Protein AF-A0A2D6N1N4-F1 (afdb_monomer_lite)

Secondary structure (DSSP, 8-state):
------PPPHHHHHHHHHHHHHHHHHHHS-S-S-S------------------S----PPPSS-EEEE------TT-S-----EEEEPTT-----TTSS--B-HHHHHHHHHHHHHTTPPPPEEEE-TT--HHHHHHHHHHHHHHS--S-----PPPP----PPP-------

Foldseek 3Di:
DDDDDPDPPPVVVVVVVVVVVVVVVVVVVPDPPDPCPPPPDPPPPPPDPDDDDDPPDPPFPQFKAKEFAQQDPPVPDPDDRFRIFIDGGPPPPPDPVPTDGHHLVVVLVVLLVCVVVVGDQHHYDYDPHGDPVRVVSNVVSSCVSPDDVDDDDDDDDDPDPDDDDDDDDDDD

pLDDT: mean 70.73, std 18.24, range [41.16, 94.5]

Radius of gyration: 28.32 Å; chains: 1; bounding box: 85×71×66 Å

Structure (mmCIF, N/CA/C/O backbone):
data_AF-A0A2D6N1N4-F1
#
_entry.id   AF-A0A2D6N1N4-F1
#
loop_
_atom_site.group_PDB
_atom_site.id
_atom_site.type_symbol
_atom_site.label_atom_id
_atom_site.label_alt_id
_atom_site.label_comp_id
_atom_site.label_asym_id
_atom_site.label_entity_id
_atom_site.label_seq_id
_atom_site.pdbx_PDB_ins_code
_atom_site.Cartn_x
_atom_site.Cartn_y
_atom_site.Cartn_z
_atom_site.occupancy
_atom_site.B_iso_or_equiv
_atom_site.auth_seq_id
_atom_site.auth_comp_id
_atom_site.auth_asym_id
_atom_site.auth_atom_id
_atom_site.pdbx_PDB_model_num
ATOM 1 N N . MET A 1 1 ? 66.214 -14.588 -8.074 1.00 41.16 1 MET A N 1
ATOM 2 C CA . MET A 1 1 ? 65.163 -15.200 -7.230 1.00 41.16 1 MET A CA 1
ATOM 3 C C . MET A 1 1 ? 64.813 -14.216 -6.121 1.00 41.16 1 MET A C 1
ATOM 5 O O . MET A 1 1 ? 65.605 -14.064 -5.206 1.00 41.16 1 MET A O 1
ATOM 9 N N . LEU A 1 2 ? 63.690 -13.500 -6.231 1.00 45.56 2 LEU A N 1
ATOM 10 C CA . LEU A 1 2 ? 63.218 -12.546 -5.217 1.00 45.56 2 LEU A CA 1
ATOM 11 C C . LEU A 1 2 ? 61.915 -13.088 -4.621 1.00 45.56 2 LEU A C 1
ATOM 13 O O . LEU A 1 2 ? 60.870 -13.062 -5.273 1.00 45.56 2 LEU A O 1
ATOM 17 N N . ARG A 1 3 ? 61.996 -13.637 -3.404 1.00 53.72 3 ARG A N 1
ATOM 18 C CA . ARG A 1 3 ? 60.821 -14.027 -2.617 1.00 53.72 3 ARG A CA 1
ATOM 19 C C . ARG A 1 3 ? 60.129 -12.747 -2.149 1.00 53.72 3 ARG A C 1
ATOM 21 O O . ARG A 1 3 ? 60.688 -12.009 -1.351 1.00 53.72 3 ARG A O 1
ATOM 28 N N . HIS A 1 4 ? 58.934 -12.486 -2.669 1.00 54.88 4 HIS A N 1
ATOM 29 C CA . HIS A 1 4 ? 58.034 -11.493 -2.093 1.00 54.88 4 HIS A CA 1
ATOM 30 C C . HIS A 1 4 ? 57.411 -12.112 -0.844 1.00 54.88 4 HIS A C 1
ATOM 32 O O . HIS A 1 4 ? 56.495 -12.933 -0.940 1.00 54.88 4 HIS A O 1
ATOM 38 N N . GLU A 1 5 ? 57.939 -11.757 0.322 1.00 57.75 5 GLU A N 1
ATOM 39 C CA . GLU A 1 5 ? 57.253 -11.988 1.585 1.00 57.75 5 GLU A CA 1
ATOM 40 C C . GLU A 1 5 ? 55.945 -11.193 1.554 1.00 57.75 5 GLU A C 1
ATOM 42 O O . GLU A 1 5 ? 55.938 -9.964 1.514 1.00 57.75 5 GLU A O 1
ATOM 47 N N . ARG A 1 6 ? 54.819 -11.908 1.484 1.00 58.34 6 ARG A N 1
ATOM 48 C CA . ARG A 1 6 ? 53.486 -11.324 1.625 1.00 58.34 6 ARG A CA 1
ATOM 49 C C . ARG A 1 6 ? 53.316 -10.933 3.089 1.00 58.34 6 ARG A C 1
ATOM 51 O O . ARG A 1 6 ? 52.778 -11.708 3.875 1.00 58.34 6 ARG A O 1
ATOM 58 N N . SER A 1 7 ? 53.807 -9.754 3.456 1.00 61.91 7 SER A N 1
ATOM 59 C CA . SER A 1 7 ? 53.393 -9.093 4.686 1.00 61.91 7 SER A CA 1
ATOM 60 C C . SER A 1 7 ? 51.869 -8.976 4.642 1.00 61.91 7 SER A C 1
ATOM 62 O O . SER A 1 7 ? 51.298 -8.381 3.727 1.00 61.91 7 SER A O 1
ATOM 64 N N . ALA A 1 8 ? 51.187 -9.633 5.581 1.00 65.62 8 ALA A N 1
ATOM 65 C CA . ALA A 1 8 ? 49.758 -9.430 5.751 1.00 65.62 8 ALA A CA 1
ATOM 66 C C . ALA A 1 8 ? 49.532 -7.917 5.940 1.00 65.62 8 ALA A C 1
ATOM 68 O O . ALA A 1 8 ? 50.260 -7.298 6.724 1.00 65.62 8 ALA A O 1
ATOM 69 N N . PRO A 1 9 ? 48.608 -7.291 5.192 1.00 75.56 9 PRO A N 1
ATOM 70 C CA . PRO A 1 9 ? 48.464 -5.846 5.216 1.00 75.56 9 PRO A CA 1
ATOM 71 C C . PRO A 1 9 ? 48.079 -5.429 6.633 1.00 75.56 9 PRO A C 1
ATOM 73 O O . PRO A 1 9 ? 47.038 -5.843 7.132 1.00 75.56 9 PRO A O 1
ATOM 76 N N . ILE A 1 10 ? 48.916 -4.605 7.269 1.00 76.00 10 ILE A N 1
ATOM 77 C CA . ILE A 1 10 ? 48.734 -4.034 8.620 1.00 76.00 10 ILE A CA 1
ATOM 78 C C . ILE A 1 10 ? 47.307 -3.494 8.832 1.00 76.00 10 ILE A C 1
ATOM 80 O O . ILE A 1 10 ? 46.762 -3.545 9.930 1.00 76.00 10 ILE A O 1
ATOM 84 N N . TRP A 1 11 ? 46.661 -3.067 7.749 1.00 76.94 11 TRP A N 1
ATOM 85 C CA . TRP A 1 11 ? 45.274 -2.622 7.714 1.00 76.94 11 TRP A CA 1
ATOM 86 C C . TRP A 1 11 ? 44.241 -3.679 8.152 1.00 76.94 11 TRP A C 1
ATOM 88 O O . TRP A 1 11 ? 43.244 -3.330 8.780 1.00 76.94 11 TRP A O 1
ATOM 98 N N . LEU A 1 12 ? 44.481 -4.970 7.888 1.00 81.62 12 LEU A N 1
ATOM 99 C CA . LEU A 1 12 ? 43.589 -6.053 8.316 1.00 81.62 12 LEU A CA 1
ATOM 100 C C . LEU A 1 12 ? 43.564 -6.184 9.844 1.00 81.62 12 LEU A C 1
ATOM 102 O O . LEU A 1 12 ? 42.508 -6.432 10.415 1.00 81.62 12 LEU A O 1
ATOM 106 N N . PHE A 1 13 ? 44.705 -5.970 10.505 1.00 81.94 13 PHE A N 1
ATOM 107 C CA . PHE A 1 13 ? 44.789 -6.026 11.963 1.00 81.94 13 PHE A CA 1
ATOM 108 C C . PHE A 1 13 ? 43.986 -4.887 12.607 1.00 81.94 13 PHE A C 1
ATOM 110 O O . PHE A 1 13 ? 43.184 -5.134 13.501 1.00 81.94 13 PHE A O 1
ATOM 117 N N . SER A 1 14 ? 44.111 -3.663 12.085 1.00 86.25 14 SER A N 1
ATOM 118 C CA . SER A 1 14 ? 43.329 -2.511 12.558 1.00 86.25 14 SER A CA 1
ATOM 119 C C . SER A 1 14 ? 41.826 -2.649 12.294 1.00 86.25 14 SER A C 1
ATOM 121 O O . SER A 1 14 ? 41.019 -2.222 13.114 1.00 86.25 14 SER A O 1
ATOM 123 N N . PHE A 1 15 ? 41.431 -3.249 11.166 1.00 89.56 15 PHE A N 1
ATOM 124 C CA . PHE A 1 15 ? 40.019 -3.495 10.861 1.00 89.56 15 PHE A CA 1
ATOM 125 C C . PHE A 1 15 ? 39.394 -4.508 11.825 1.00 89.56 15 PHE A C 1
ATOM 127 O O . PHE A 1 15 ? 38.297 -4.283 12.334 1.00 89.56 15 PHE A O 1
ATOM 134 N N . VAL A 1 16 ? 40.099 -5.613 12.082 1.00 92.69 16 VAL A N 1
ATOM 135 C CA . VAL A 1 16 ? 39.637 -6.653 13.006 1.00 92.69 16 VAL A CA 1
ATOM 136 C C . VAL A 1 16 ? 39.512 -6.090 14.423 1.00 92.69 16 VAL A C 1
ATOM 138 O O . VAL A 1 16 ? 38.491 -6.316 15.066 1.00 92.69 16 VAL A O 1
ATOM 141 N N . ASP A 1 17 ? 40.485 -5.296 14.872 1.00 91.25 17 ASP A N 1
ATOM 142 C CA . ASP A 1 17 ? 40.448 -4.638 16.183 1.00 91.25 17 ASP A CA 1
ATOM 143 C C . ASP A 1 17 ? 39.245 -3.688 16.318 1.00 91.25 17 ASP A C 1
ATOM 145 O O . ASP A 1 17 ? 38.461 -3.798 17.259 1.00 91.25 17 ASP A O 1
ATOM 149 N N . LEU A 1 18 ? 39.001 -2.835 15.315 1.00 94.50 18 LEU A N 1
ATOM 150 C CA . LEU A 1 18 ? 37.833 -1.950 15.298 1.00 94.50 18 LEU A CA 1
ATOM 151 C C . LEU A 1 18 ? 36.508 -2.730 15.314 1.00 94.50 18 LEU A C 1
ATOM 153 O O . LEU A 1 18 ? 35.580 -2.353 16.030 1.00 94.50 18 LEU A O 1
ATOM 157 N N . ALA A 1 19 ? 36.405 -3.812 14.540 1.00 93.81 19 ALA A N 1
ATOM 158 C CA . ALA A 1 19 ? 35.207 -4.647 14.500 1.00 93.81 19 ALA A CA 1
ATOM 159 C C . ALA A 1 19 ? 34.937 -5.319 15.856 1.00 93.81 19 ALA A C 1
ATOM 161 O O . ALA A 1 19 ? 33.789 -5.349 16.303 1.00 93.81 19 ALA A O 1
ATOM 162 N N . PHE A 1 20 ? 35.982 -5.802 16.536 1.00 93.75 20 PHE A N 1
ATOM 163 C CA . PHE A 1 20 ? 35.859 -6.363 17.882 1.00 93.75 20 PHE A CA 1
ATOM 164 C C . PHE A 1 20 ? 35.493 -5.302 18.920 1.00 93.75 20 PHE A C 1
ATOM 166 O O . PHE A 1 20 ? 34.608 -5.551 19.736 1.00 93.75 20 PHE A O 1
ATOM 173 N N . LEU A 1 21 ? 36.096 -4.113 18.865 1.00 94.12 21 LEU A N 1
ATOM 174 C CA . LEU A 1 21 ? 35.738 -3.002 19.750 1.00 94.12 21 LEU A CA 1
ATOM 175 C C . LEU A 1 21 ? 34.274 -2.575 19.568 1.00 94.12 21 LEU A C 1
ATOM 177 O O . LEU A 1 21 ? 33.571 -2.372 20.557 1.00 94.12 21 LEU A O 1
ATOM 181 N N . LEU A 1 22 ? 33.787 -2.500 18.324 1.00 91.12 22 LEU A N 1
ATOM 182 C CA . LEU A 1 22 ? 32.381 -2.203 18.029 1.00 91.12 22 LEU A CA 1
ATOM 183 C C . LEU A 1 22 ? 31.448 -3.307 18.529 1.00 91.12 22 LEU A C 1
ATOM 185 O O . LEU A 1 22 ? 30.420 -3.006 19.133 1.00 91.12 22 LEU A O 1
ATOM 189 N N . LEU A 1 23 ? 31.806 -4.576 18.322 1.00 90.19 23 LEU A N 1
ATOM 190 C CA . LEU A 1 23 ? 31.020 -5.706 18.813 1.00 90.19 23 LEU A CA 1
ATOM 191 C C . LEU A 1 23 ? 30.925 -5.689 20.344 1.00 90.19 23 LEU A C 1
ATOM 193 O O . LEU A 1 23 ? 29.828 -5.806 20.883 1.00 90.19 23 LEU A O 1
ATOM 197 N N . ILE A 1 24 ? 32.046 -5.471 21.039 1.00 87.81 24 ILE A N 1
ATOM 198 C CA . ILE A 1 24 ? 32.081 -5.353 22.502 1.00 87.81 24 ILE A CA 1
ATOM 199 C C . ILE A 1 24 ? 31.204 -4.184 22.959 1.00 87.81 24 ILE A C 1
ATOM 201 O O . ILE A 1 24 ? 30.360 -4.377 23.833 1.00 87.81 24 ILE A O 1
ATOM 205 N N . ALA A 1 25 ? 31.324 -3.010 22.333 1.00 85.81 25 ALA A N 1
ATOM 206 C CA . ALA A 1 25 ? 30.489 -1.855 22.650 1.00 85.81 25 ALA A CA 1
ATOM 207 C C . ALA A 1 25 ? 28.989 -2.166 22.493 1.00 85.81 25 ALA A C 1
ATOM 209 O O . ALA A 1 25 ? 28.220 -1.913 23.416 1.00 85.81 25 ALA A O 1
ATOM 210 N N . PHE A 1 26 ? 28.569 -2.792 21.388 1.00 80.25 26 PHE A N 1
ATOM 211 C CA . PHE A 1 26 ? 27.167 -3.184 21.185 1.00 80.25 26 PHE A CA 1
ATOM 212 C C . PHE A 1 26 ? 26.681 -4.244 22.177 1.00 80.25 26 PHE A C 1
ATOM 214 O O . PHE A 1 26 ? 25.527 -4.195 22.590 1.00 80.25 26 PHE A O 1
ATOM 221 N N . THR A 1 27 ? 27.544 -5.171 22.601 1.00 79.25 27 THR A N 1
ATOM 222 C CA . THR A 1 27 ? 27.178 -6.164 23.628 1.00 79.25 27 THR A CA 1
ATOM 223 C C . THR A 1 27 ? 27.119 -5.583 25.041 1.00 79.25 27 THR A C 1
ATOM 225 O O . THR A 1 27 ? 26.353 -6.076 25.864 1.00 79.25 27 THR A O 1
ATOM 228 N N . GLN A 1 28 ? 27.892 -4.530 25.330 1.00 74.81 28 GLN A N 1
ATOM 229 C CA . GLN A 1 28 ? 27.844 -3.806 26.606 1.00 74.81 28 GLN A CA 1
ATOM 230 C C . GLN A 1 28 ? 26.671 -2.827 26.685 1.00 74.81 28 GLN A C 1
ATOM 232 O O . GLN A 1 28 ? 26.245 -2.487 27.784 1.00 74.81 28 GLN A O 1
ATOM 237 N N . ILE A 1 29 ? 26.082 -2.450 25.546 1.00 65.56 29 ILE A N 1
ATOM 238 C CA . ILE A 1 29 ? 24.780 -1.764 25.464 1.00 65.56 29 ILE A CA 1
ATOM 239 C C . ILE A 1 29 ? 23.634 -2.779 25.717 1.00 65.56 29 ILE A C 1
ATOM 241 O O . ILE A 1 29 ? 22.571 -2.743 25.103 1.00 65.56 29 ILE A O 1
ATOM 245 N N . GLY A 1 30 ? 23.852 -3.716 26.648 1.00 55.75 30 GLY A N 1
ATOM 246 C CA . GLY A 1 30 ? 22.809 -4.554 27.232 1.00 55.75 30 GLY A CA 1
ATOM 247 C C . GLY A 1 30 ? 21.726 -3.703 27.914 1.00 55.75 30 GLY A C 1
ATOM 248 O O . GLY A 1 30 ? 21.921 -2.505 28.123 1.00 55.75 30 GLY A O 1
ATOM 249 N N . PRO A 1 31 ? 20.568 -4.300 28.240 1.00 54.69 31 PRO A N 1
ATOM 250 C CA . PRO A 1 31 ? 19.262 -3.637 28.330 1.00 54.69 31 PRO A CA 1
ATOM 251 C C . PRO A 1 31 ? 19.047 -2.727 29.555 1.00 54.69 31 PRO A C 1
ATOM 253 O O . PRO A 1 31 ? 17.909 -2.472 29.930 1.00 54.69 31 PRO A O 1
ATOM 256 N N . ASP A 1 32 ? 20.101 -2.177 30.153 1.00 53.84 32 ASP A N 1
ATOM 257 C CA . ASP A 1 32 ? 20.025 -1.288 31.318 1.00 53.84 32 ASP A CA 1
ATOM 258 C C . ASP A 1 32 ? 19.880 0.196 30.931 1.00 53.84 32 ASP A C 1
ATOM 260 O O . ASP A 1 32 ? 20.396 1.102 31.590 1.00 53.84 32 ASP A O 1
ATOM 264 N N . MET A 1 33 ? 19.113 0.474 29.873 1.00 54.22 33 MET A N 1
ATOM 265 C CA . MET A 1 33 ? 18.508 1.790 29.666 1.00 54.22 33 MET A CA 1
ATOM 266 C C . MET A 1 33 ? 17.097 1.801 30.273 1.00 54.22 33 MET A C 1
ATOM 268 O O . MET A 1 33 ? 16.105 1.589 29.587 1.00 54.22 33 MET A O 1
ATOM 272 N N . SER A 1 34 ? 17.053 2.152 31.564 1.00 45.50 34 SER A N 1
ATOM 273 C CA . SER A 1 34 ? 15.899 2.649 32.337 1.00 45.50 34 SER A CA 1
ATOM 274 C C . SER A 1 34 ? 14.828 1.637 32.824 1.00 45.50 34 SER A C 1
ATOM 276 O O . SER A 1 34 ? 14.298 0.863 32.032 1.00 45.50 34 SER A O 1
ATOM 278 N N . PRO A 1 35 ? 14.391 1.713 34.107 1.00 49.94 35 PRO A N 1
ATOM 279 C CA . PRO A 1 35 ? 13.314 0.903 34.705 1.00 49.94 35 PRO A CA 1
ATOM 280 C C . PRO A 1 35 ? 11.895 1.296 34.247 1.00 49.94 35 PRO A C 1
ATOM 282 O O . PRO A 1 35 ? 10.911 1.009 34.925 1.00 49.94 35 PRO A O 1
ATOM 285 N N . THR A 1 36 ? 11.772 1.915 33.077 1.00 52.19 36 THR A N 1
ATOM 286 C CA . THR A 1 36 ? 10.493 2.118 32.399 1.00 52.19 36 THR A CA 1
ATOM 287 C C . THR A 1 36 ? 10.569 1.395 31.069 1.00 52.19 36 THR A C 1
ATOM 289 O O . THR A 1 36 ? 10.551 2.016 30.008 1.00 52.19 36 THR A O 1
ATOM 292 N N . ALA A 1 37 ? 10.694 0.068 31.122 1.00 48.69 37 ALA A N 1
ATOM 293 C CA . ALA A 1 37 ? 10.296 -0.738 29.984 1.00 48.69 37 ALA A CA 1
ATOM 294 C C . ALA A 1 37 ? 8.834 -0.349 29.694 1.00 48.69 37 ALA A C 1
ATOM 296 O O . ALA A 1 37 ? 7.993 -0.530 30.581 1.00 48.69 37 ALA A O 1
ATOM 297 N N . PRO A 1 38 ? 8.507 0.269 28.542 1.00 50.25 38 PRO A N 1
ATOM 298 C CA . PRO A 1 38 ? 7.110 0.371 28.153 1.00 50.25 38 PRO A CA 1
ATOM 299 C C . PRO A 1 38 ? 6.574 -1.056 28.173 1.00 50.25 38 PRO A C 1
ATOM 301 O O . PRO A 1 38 ? 7.255 -1.947 27.670 1.00 50.25 38 PRO A O 1
ATOM 304 N N . ASP A 1 39 ? 5.430 -1.269 28.823 1.00 54.41 39 ASP A N 1
ATOM 305 C CA . ASP A 1 39 ? 4.749 -2.560 28.863 1.00 54.41 39 ASP A CA 1
ATOM 306 C C . ASP A 1 39 ? 4.610 -3.048 27.420 1.00 54.41 39 ASP A C 1
ATOM 308 O O . ASP A 1 39 ? 3.784 -2.554 26.646 1.00 54.41 39 ASP A O 1
ATOM 312 N N . VAL A 1 40 ? 5.534 -3.922 27.013 1.00 55.38 40 VAL A N 1
ATOM 313 C CA . VAL A 1 40 ? 5.514 -4.562 25.710 1.00 55.38 40 VAL A CA 1
ATOM 314 C C . VAL A 1 40 ? 4.393 -5.562 25.859 1.00 55.38 40 VAL A C 1
ATOM 316 O O . VAL A 1 40 ? 4.616 -6.692 26.298 1.00 55.38 40 VAL A O 1
ATOM 319 N N . GLY A 1 41 ? 3.182 -5.064 25.599 1.00 52.59 41 GLY A N 1
ATOM 320 C CA . GLY A 1 41 ? 1.943 -5.801 25.729 1.00 52.59 41 GLY A CA 1
ATOM 321 C C . GLY A 1 41 ? 2.154 -7.194 25.178 1.00 52.59 41 GLY A C 1
ATOM 322 O O . GLY A 1 41 ? 2.731 -7.350 24.099 1.00 52.59 41 GLY A O 1
ATOM 323 N N . GLN A 1 42 ? 1.760 -8.186 25.975 1.00 55.00 42 GLN A N 1
ATOM 324 C CA . GLN A 1 42 ? 1.796 -9.593 25.613 1.00 55.00 42 GLN A CA 1
ATOM 325 C C . GLN A 1 42 ? 1.445 -9.745 24.135 1.00 55.00 42 GLN A C 1
ATOM 327 O O . GLN A 1 42 ? 0.304 -9.544 23.721 1.00 55.00 42 GLN A O 1
ATOM 332 N N . ILE A 1 43 ? 2.454 -10.064 23.326 1.00 54.03 43 ILE A N 1
ATOM 333 C CA . ILE A 1 43 ? 2.235 -10.434 21.940 1.00 54.03 43 ILE A CA 1
ATOM 334 C C . ILE A 1 43 ? 1.658 -11.841 22.022 1.00 54.03 43 ILE A C 1
ATOM 336 O O . ILE A 1 43 ? 2.393 -12.825 22.121 1.00 54.03 43 ILE A O 1
ATOM 340 N N . GLU A 1 44 ? 0.331 -11.937 22.055 1.00 51.38 44 GLU A N 1
ATOM 341 C CA . GLU A 1 44 ? -0.358 -13.195 21.808 1.00 51.38 44 GLU A CA 1
ATOM 342 C C . GLU A 1 44 ? -0.032 -13.609 20.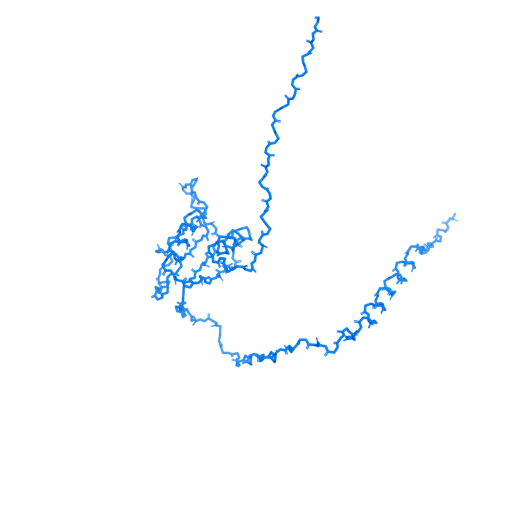375 1.00 51.38 44 GLU A C 1
ATOM 344 O O . GLU A 1 44 ? -0.628 -13.134 19.412 1.00 51.38 44 GLU A O 1
ATOM 349 N N . ILE A 1 45 ? 0.987 -14.455 20.225 1.00 57.06 45 ILE A N 1
ATOM 350 C CA . ILE A 1 45 ? 1.326 -15.065 18.945 1.00 57.06 45 ILE A CA 1
ATOM 351 C C . ILE A 1 45 ? 0.141 -15.967 18.584 1.00 57.06 45 ILE A C 1
ATOM 353 O O . ILE A 1 45 ? -0.079 -16.966 19.283 1.00 57.06 45 ILE A O 1
ATOM 357 N N . PRO A 1 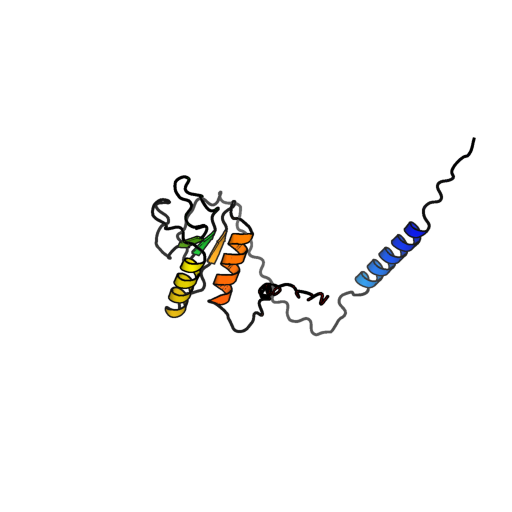46 ? -0.628 -15.659 17.522 1.00 53.28 46 PRO A N 1
ATOM 358 C CA . PRO A 1 46 ? -1.743 -16.497 17.126 1.00 53.28 46 PRO A CA 1
ATOM 359 C C . PRO A 1 46 ? -1.184 -17.874 16.783 1.00 53.28 46 PRO A C 1
ATOM 361 O O . PRO A 1 46 ? -0.360 -18.018 15.877 1.00 53.28 46 PRO A O 1
ATOM 364 N N . ARG A 1 47 ? -1.592 -18.901 17.535 1.00 58.28 47 ARG A N 1
ATOM 365 C CA . ARG A 1 47 ? -1.248 -20.280 17.191 1.00 58.28 47 ARG A CA 1
ATOM 366 C C . ARG A 1 47 ? -1.915 -20.590 15.860 1.00 58.28 47 ARG A C 1
ATOM 368 O O . ARG A 1 47 ? -3.135 -20.704 15.791 1.00 58.28 47 ARG A O 1
ATOM 375 N N . ILE A 1 48 ? -1.106 -20.717 14.813 1.00 53.75 48 ILE A N 1
ATOM 376 C CA . ILE A 1 48 ? -1.560 -21.176 13.505 1.00 53.75 48 ILE A CA 1
ATOM 377 C C . ILE A 1 48 ? -2.068 -22.604 13.713 1.00 53.75 48 ILE A C 1
ATOM 379 O O . ILE A 1 48 ? -1.289 -23.518 13.994 1.00 53.75 48 ILE A O 1
ATOM 383 N N . ALA A 1 49 ? -3.390 -22.773 13.670 1.00 48.00 49 ALA A N 1
ATOM 384 C CA . ALA A 1 49 ? -4.002 -24.088 13.659 1.00 48.00 49 ALA A CA 1
ATOM 385 C C . ALA A 1 49 ? -3.446 -24.863 12.457 1.00 48.00 49 ALA A C 1
ATOM 387 O O . ALA A 1 49 ? -3.221 -24.293 11.392 1.00 48.00 49 ALA A O 1
ATOM 388 N N . SER A 1 50 ? -3.173 -26.143 12.695 1.00 45.97 50 SER A N 1
ATOM 389 C CA . SER A 1 50 ? -2.562 -27.116 11.791 1.00 45.97 50 SER A CA 1
ATOM 390 C C . SER A 1 50 ? -2.836 -26.884 10.302 1.00 45.97 50 SER A C 1
ATOM 392 O O . SER A 1 50 ? -3.958 -26.574 9.910 1.00 45.97 50 SER A O 1
ATOM 394 N N . ALA A 1 51 ? -1.806 -27.119 9.485 1.00 51.44 51 ALA A N 1
ATOM 395 C CA . ALA A 1 51 ? -1.826 -27.069 8.030 1.00 51.44 51 ALA A CA 1
ATOM 396 C C . ALA A 1 51 ? -3.041 -27.809 7.443 1.00 51.44 51 ALA A C 1
ATOM 398 O O . ALA A 1 51 ? -3.026 -29.026 7.261 1.00 51.44 51 ALA A O 1
ATOM 399 N N . ALA A 1 52 ? -4.088 -27.055 7.124 1.00 43.56 52 ALA A N 1
ATOM 400 C CA . ALA A 1 52 ? -5.236 -27.527 6.378 1.00 43.56 52 ALA A CA 1
ATOM 401 C C . ALA A 1 52 ? -5.302 -26.747 5.064 1.00 43.56 52 ALA A C 1
ATOM 403 O O . ALA A 1 52 ? -5.760 -25.613 5.030 1.00 43.56 52 ALA A O 1
ATOM 404 N N . ALA A 1 53 ? -4.843 -27.427 4.011 1.00 44.41 53 ALA A N 1
ATOM 405 C CA . ALA A 1 53 ? -5.085 -27.170 2.594 1.00 44.41 53 ALA A CA 1
ATOM 406 C C . ALA A 1 53 ? -4.549 -25.849 1.984 1.00 44.41 53 ALA A C 1
ATOM 408 O O . ALA A 1 53 ? -4.515 -24.802 2.625 1.00 44.41 53 ALA A O 1
ATOM 409 N N . PRO A 1 54 ? -4.118 -25.876 0.706 1.00 44.47 54 PRO A N 1
ATOM 410 C CA . PRO A 1 54 ? -3.777 -24.656 -0.017 1.00 44.47 54 PRO A CA 1
ATOM 411 C C . PRO A 1 54 ? -5.011 -23.755 -0.081 1.00 44.47 54 PRO A C 1
ATOM 413 O O . PRO A 1 54 ? -6.075 -24.242 -0.456 1.00 44.47 54 PRO A O 1
ATOM 416 N N . PHE A 1 55 ? -4.849 -22.470 0.259 1.00 45.59 55 PHE A N 1
ATOM 417 C CA . PHE A 1 55 ? -5.815 -21.379 0.068 1.00 45.59 55 PHE A CA 1
ATOM 418 C C . PHE A 1 55 ? -6.570 -21.534 -1.266 1.00 45.59 55 PHE A C 1
ATOM 420 O O . PHE A 1 55 ? -6.141 -21.056 -2.312 1.00 45.59 55 PHE A O 1
ATOM 427 N N . SER A 1 56 ? -7.687 -22.251 -1.228 1.00 47.16 56 SER A N 1
ATOM 428 C CA . SER A 1 56 ? -8.601 -22.492 -2.343 1.00 47.16 56 SER A CA 1
ATOM 429 C C . SER A 1 56 ? -9.969 -22.116 -1.813 1.00 47.16 56 SER A C 1
ATOM 431 O O . SER A 1 56 ? -10.791 -22.954 -1.466 1.00 47.16 56 SER A O 1
ATOM 433 N N . GLY A 1 57 ? -10.138 -20.818 -1.615 1.00 44.19 57 GLY A N 1
ATOM 434 C CA . GLY A 1 57 ? -11.295 -20.230 -0.971 1.00 44.19 57 GLY A CA 1
ATOM 435 C C . GLY A 1 57 ? -11.189 -18.734 -1.148 1.00 44.19 57 GLY A C 1
ATOM 436 O O . GLY A 1 57 ? -10.655 -18.034 -0.297 1.00 44.19 57 GLY A O 1
ATOM 437 N N . SER A 1 58 ? -11.625 -18.274 -2.318 1.00 53.81 58 SER A N 1
ATOM 438 C CA . SER A 1 58 ? -11.969 -16.881 -2.581 1.00 53.81 58 SER A CA 1
ATOM 439 C C . SER A 1 58 ? -13.174 -16.524 -1.704 1.00 53.81 58 SER A C 1
ATOM 441 O O . SER A 1 58 ? -14.281 -16.339 -2.214 1.00 53.81 58 SER A O 1
ATOM 443 N N . ASP A 1 59 ? -12.991 -16.466 -0.387 1.00 52.84 59 ASP A N 1
ATOM 444 C CA . ASP A 1 59 ? -13.969 -15.777 0.437 1.00 52.84 59 ASP A CA 1
ATOM 445 C C . ASP A 1 59 ? -14.002 -14.325 -0.052 1.00 52.84 59 ASP A C 1
ATOM 447 O O . ASP A 1 59 ? -12.941 -13.704 -0.215 1.00 52.84 59 ASP A O 1
ATOM 451 N N . PRO A 1 60 ? -15.190 -13.794 -0.394 1.00 56.94 60 PRO A N 1
ATOM 452 C CA . PRO A 1 60 ? -15.296 -12.426 -0.857 1.00 56.94 60 PRO A CA 1
ATOM 453 C C . PRO A 1 60 ? -14.713 -11.517 0.227 1.00 56.94 60 PRO A C 1
ATOM 455 O O . PRO A 1 60 ? -15.025 -11.705 1.408 1.00 56.94 60 PRO A O 1
ATOM 458 N N . PRO A 1 61 ? -13.856 -10.548 -0.138 1.00 60.47 61 PRO A N 1
ATOM 459 C CA . PRO A 1 61 ? -13.291 -9.655 0.853 1.00 60.47 61 PRO A CA 1
ATOM 460 C C . PRO A 1 61 ? -14.444 -8.955 1.583 1.00 60.47 61 PRO A C 1
ATOM 462 O O . PRO A 1 61 ? -15.378 -8.441 0.965 1.00 60.47 61 PRO A O 1
ATOM 465 N N . SER A 1 62 ? -14.386 -8.953 2.916 1.00 67.19 62 SER A N 1
ATOM 466 C CA . SER A 1 62 ? -15.386 -8.305 3.776 1.00 67.19 62 SER A CA 1
ATOM 467 C C . SER A 1 62 ? -15.353 -6.772 3.686 1.00 67.19 62 SER A C 1
ATOM 469 O O . SER A 1 62 ? -16.171 -6.095 4.305 1.00 67.19 62 SER A O 1
ATOM 471 N N . GLY A 1 63 ? -14.427 -6.219 2.899 1.00 81.94 63 GLY A N 1
ATOM 472 C CA . GLY A 1 63 ? -14.249 -4.796 2.654 1.00 81.94 63 GLY A CA 1
ATOM 473 C C . GLY A 1 63 ? -13.683 -4.524 1.261 1.00 81.94 63 GLY A C 1
ATOM 474 O O . GLY A 1 63 ? -13.419 -5.441 0.484 1.00 81.94 63 GLY A O 1
ATOM 475 N N . TRP A 1 64 ? -13.496 -3.243 0.951 1.00 88.75 64 TRP A N 1
ATOM 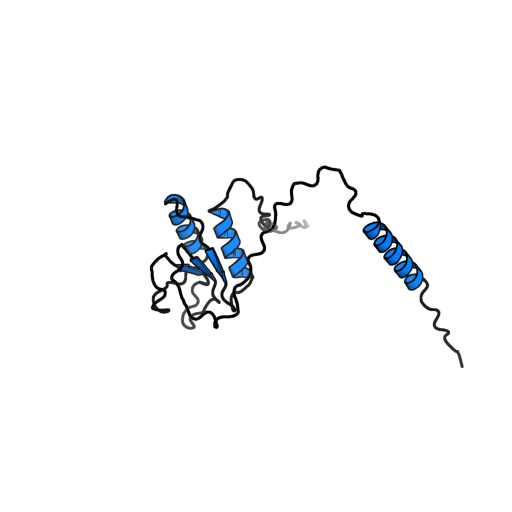476 C CA . TRP A 1 64 ? -12.887 -2.804 -0.301 1.00 88.75 64 TRP A CA 1
ATOM 477 C C . TRP A 1 64 ? -11.451 -3.321 -0.430 1.00 88.75 64 TRP A C 1
ATOM 479 O O . TRP A 1 64 ? -10.679 -3.269 0.530 1.00 88.75 64 TRP A O 1
ATOM 489 N N . GLN A 1 65 ? -11.075 -3.788 -1.619 1.00 90.12 65 GLN A N 1
ATOM 490 C CA . GLN A 1 65 ? -9.729 -4.292 -1.898 1.00 90.12 65 GLN A CA 1
ATOM 491 C C . GLN A 1 65 ? -9.134 -3.565 -3.106 1.00 90.12 65 GLN A C 1
ATOM 493 O O . GLN A 1 65 ? -9.744 -3.532 -4.170 1.00 90.12 65 GLN A O 1
ATOM 498 N N . LEU A 1 66 ? -7.933 -3.010 -2.948 1.00 90.75 66 LEU A N 1
ATOM 499 C CA . LEU A 1 66 ? -7.137 -2.460 -4.042 1.00 90.75 66 LEU A CA 1
ATOM 500 C C . LEU A 1 66 ? -6.125 -3.513 -4.490 1.00 90.75 66 LEU A C 1
ATOM 502 O O . LEU A 1 66 ? -5.192 -3.836 -3.750 1.00 90.75 66 LEU A O 1
ATOM 506 N N . ARG A 1 67 ? -6.301 -4.042 -5.698 1.00 90.06 67 ARG A N 1
ATOM 507 C CA . ARG A 1 67 ? -5.349 -4.951 -6.328 1.00 90.06 67 ARG A CA 1
ATOM 508 C C . ARG A 1 67 ? -4.442 -4.208 -7.288 1.00 90.06 67 ARG A C 1
ATOM 510 O O . ARG A 1 67 ? -4.849 -3.263 -7.961 1.00 90.06 67 ARG A O 1
ATOM 517 N N . VAL A 1 68 ? -3.195 -4.656 -7.333 1.00 90.00 68 VAL A N 1
ATOM 518 C CA . VAL A 1 68 ? -2.188 -4.141 -8.260 1.00 90.00 68 VAL A CA 1
ATOM 519 C C . VAL A 1 68 ? -1.765 -5.292 -9.150 1.00 90.00 68 VAL A C 1
ATOM 521 O O . VAL A 1 68 ? -1.279 -6.303 -8.654 1.00 90.00 68 VAL A O 1
ATOM 524 N N . HIS A 1 69 ? -1.920 -5.144 -10.453 1.00 86.88 69 HIS A N 1
ATOM 525 C CA . HIS A 1 69 ? -1.576 -6.122 -11.472 1.00 86.88 69 HIS A CA 1
ATOM 526 C C . HIS A 1 69 ? -0.388 -5.630 -12.292 1.00 86.88 69 HIS A C 1
ATOM 528 O O . HIS A 1 69 ? 0.000 -4.462 -12.250 1.00 86.88 69 HIS A O 1
ATOM 534 N N . ARG A 1 70 ? 0.201 -6.534 -13.073 1.00 84.06 70 ARG A N 1
ATOM 535 C CA . ARG A 1 70 ? 1.070 -6.114 -14.167 1.00 84.06 70 ARG A CA 1
ATOM 536 C C . ARG A 1 70 ? 0.205 -5.388 -15.193 1.00 84.06 70 ARG A C 1
ATOM 538 O O . ARG A 1 70 ? -0.806 -5.939 -15.615 1.00 84.06 70 ARG A O 1
ATOM 545 N N . ALA A 1 71 ? 0.625 -4.207 -15.636 1.00 73.06 71 ALA A N 1
ATOM 546 C CA . ALA A 1 71 ? -0.040 -3.547 -16.751 1.00 73.06 71 ALA A CA 1
ATOM 547 C C . ALA A 1 71 ? -0.021 -4.454 -17.987 1.00 73.06 71 ALA A C 1
ATOM 549 O O . ALA A 1 71 ? 1.044 -4.789 -18.520 1.00 73.06 71 ALA A O 1
ATOM 550 N N . VAL A 1 72 ? -1.208 -4.871 -18.420 1.00 64.75 72 VAL A N 1
ATOM 551 C CA . VAL A 1 72 ? -1.388 -5.531 -19.706 1.00 64.75 72 VAL A CA 1
ATOM 552 C C . VAL A 1 72 ? -1.364 -4.418 -20.741 1.00 64.75 72 VAL A C 1
ATOM 554 O O . VAL A 1 72 ? -2.311 -3.648 -20.865 1.00 64.75 72 VAL A O 1
ATOM 557 N N . VAL A 1 73 ? -0.250 -4.295 -21.459 1.00 57.25 73 VAL A N 1
ATOM 558 C CA . VAL A 1 73 ? -0.199 -3.461 -22.660 1.00 57.25 73 VAL A CA 1
ATOM 559 C C . VAL A 1 73 ? -1.118 -4.145 -23.664 1.00 57.25 73 VAL A C 1
ATOM 561 O O . VAL A 1 73 ? -0.731 -5.140 -24.273 1.00 57.25 73 VAL A O 1
ATOM 564 N N . ALA A 1 74 ? -2.362 -3.682 -23.781 1.00 54.62 74 ALA A N 1
ATOM 565 C CA . ALA A 1 74 ? -3.250 -4.151 -24.830 1.00 54.62 74 ALA A CA 1
ATOM 566 C C . ALA A 1 74 ? -2.581 -3.809 -26.170 1.00 54.62 74 ALA A C 1
ATOM 568 O O . ALA A 1 74 ? -2.458 -2.638 -26.528 1.00 54.62 74 ALA A O 1
ATOM 569 N N . GLU A 1 75 ? -2.110 -4.832 -26.889 1.00 47.84 75 GLU A N 1
ATOM 570 C CA . GLU A 1 75 ? -1.250 -4.728 -28.082 1.00 47.84 75 GLU A CA 1
ATOM 571 C C . GLU A 1 75 ? -1.852 -3.915 -29.247 1.00 47.84 75 GLU A C 1
ATOM 573 O O . GLU A 1 75 ? -1.191 -3.695 -30.257 1.00 47.84 75 GLU A O 1
ATOM 578 N N . ALA A 1 76 ? -3.083 -3.417 -29.120 1.00 48.22 76 ALA A N 1
ATOM 579 C CA . ALA A 1 76 ? -3.778 -2.657 -30.151 1.00 48.22 76 ALA A CA 1
ATOM 580 C C . ALA A 1 76 ? -3.904 -1.149 -29.874 1.00 48.22 76 ALA A C 1
ATOM 582 O O . ALA A 1 76 ? -4.531 -0.445 -30.669 1.00 48.22 76 ALA A O 1
ATOM 583 N N . SER A 1 77 ? -3.348 -0.601 -28.789 1.00 43.09 77 SER A N 1
ATOM 584 C CA . SER A 1 77 ? -3.419 0.848 -28.568 1.00 43.09 77 SER A CA 1
ATOM 585 C C . SER A 1 77 ? -2.320 1.368 -27.653 1.00 43.09 77 SER A C 1
ATOM 587 O O . SER A 1 77 ? -2.083 0.848 -26.572 1.00 43.09 77 SER A O 1
ATOM 589 N N . ALA A 1 78 ? -1.674 2.452 -28.080 1.00 53.22 78 ALA A N 1
ATOM 590 C CA . ALA A 1 78 ? -0.686 3.232 -27.335 1.00 53.22 78 ALA A CA 1
ATOM 591 C C . ALA A 1 78 ? -1.281 3.970 -26.107 1.00 53.22 78 ALA A C 1
ATOM 593 O O . ALA A 1 78 ? -0.976 5.139 -25.877 1.00 53.22 78 ALA A O 1
ATOM 594 N N . ILE A 1 79 ? -2.198 3.342 -25.367 1.00 55.75 79 ILE A N 1
ATOM 595 C CA . ILE A 1 79 ? -3.192 4.028 -24.541 1.00 55.75 79 ILE A CA 1
ATOM 596 C C . ILE A 1 79 ? -3.261 3.372 -23.151 1.00 55.75 79 ILE A C 1
ATOM 598 O O . ILE A 1 79 ? -3.650 2.218 -23.028 1.00 55.75 79 ILE A O 1
ATOM 602 N N . ALA A 1 80 ? -2.893 4.171 -22.144 1.00 61.41 80 ALA A N 1
ATOM 603 C CA . ALA A 1 80 ? -3.076 4.020 -20.694 1.00 61.41 80 ALA A CA 1
ATOM 604 C C . ALA A 1 80 ? -2.424 2.808 -19.983 1.00 61.41 80 ALA A C 1
ATOM 606 O O . ALA A 1 80 ? -2.770 1.649 -20.180 1.00 61.41 80 ALA A O 1
ATOM 607 N N . HIS A 1 81 ? -1.500 3.108 -19.062 1.00 75.25 81 HIS A N 1
ATOM 608 C CA . HIS A 1 81 ? -0.964 2.156 -18.086 1.00 75.25 81 HIS A CA 1
A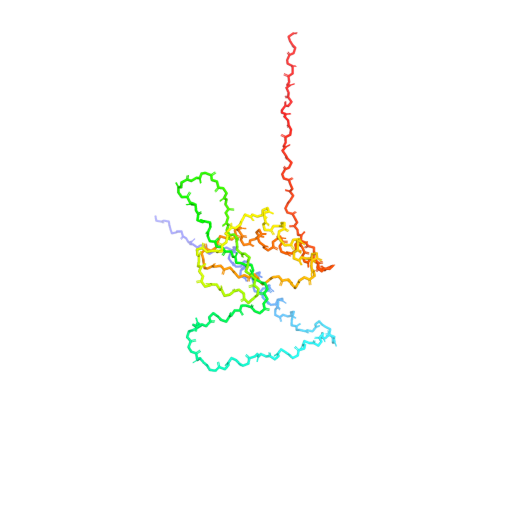TOM 609 C C . HIS A 1 81 ? -2.001 1.973 -16.966 1.00 75.25 81 HIS A C 1
ATOM 611 O O . HIS A 1 81 ? -2.125 2.839 -16.104 1.00 75.25 81 HIS A O 1
ATOM 617 N N . THR A 1 82 ? -2.728 0.854 -16.962 1.00 86.19 82 THR A N 1
ATOM 618 C CA . THR A 1 82 ? -3.841 0.584 -16.029 1.00 86.19 82 THR A CA 1
ATOM 619 C C . THR A 1 82 ? -3.550 -0.627 -15.124 1.00 86.19 82 THR A C 1
ATOM 621 O O . THR A 1 82 ? -4.055 -1.724 -15.348 1.00 86.19 82 THR A O 1
ATOM 624 N N . PRO A 1 83 ? -2.672 -0.503 -14.112 1.00 88.56 83 PRO A N 1
ATOM 625 C CA . PRO A 1 83 ? -2.276 -1.635 -13.278 1.00 88.56 83 PRO A CA 1
ATOM 626 C C . PRO A 1 83 ? -3.211 -1.840 -12.078 1.00 88.56 83 PRO A C 1
ATOM 628 O O . PRO A 1 83 ? -2.998 -2.770 -11.307 1.00 88.56 83 PRO A O 1
ATOM 631 N N . PHE A 1 84 ? -4.206 -0.979 -11.860 1.00 90.19 84 PHE A N 1
ATOM 632 C CA . PHE A 1 84 ? -4.984 -0.973 -10.625 1.00 90.19 84 PHE A CA 1
ATOM 633 C C . PHE A 1 84 ? -6.380 -1.552 -10.834 1.00 90.19 84 PHE A C 1
ATOM 635 O O . PHE A 1 84 ? -7.018 -1.318 -11.857 1.00 90.19 84 PHE A O 1
ATOM 642 N N . GLU A 1 85 ? -6.879 -2.267 -9.833 1.00 89.94 85 GLU A N 1
ATOM 643 C CA . GLU A 1 85 ? -8.242 -2.794 -9.792 1.00 89.94 85 GLU A CA 1
ATOM 644 C C . GLU A 1 85 ? -8.809 -2.553 -8.389 1.00 89.94 85 GLU A C 1
ATOM 646 O O . GLU A 1 85 ? -8.182 -2.893 -7.386 1.00 89.94 85 GLU A O 1
ATOM 651 N N . LEU A 1 86 ? -9.998 -1.957 -8.303 1.00 88.25 86 LEU A N 1
ATOM 652 C CA . LEU A 1 86 ? -10.676 -1.690 -7.036 1.00 88.25 86 LEU A CA 1
ATOM 653 C C . LEU A 1 86 ? -11.918 -2.579 -6.928 1.00 88.25 86 LEU A C 1
ATOM 655 O O . LEU A 1 86 ? -12.855 -2.437 -7.714 1.00 88.25 86 LEU A O 1
ATOM 659 N N . ILE A 1 87 ? -11.914 -3.494 -5.961 1.00 86.31 87 ILE A N 1
ATOM 660 C CA . ILE A 1 87 ? -12.953 -4.509 -5.775 1.00 86.31 87 ILE A CA 1
ATOM 661 C C . ILE A 1 87 ? -13.874 -4.113 -4.628 1.00 86.31 87 ILE A C 1
ATOM 663 O O . ILE A 1 87 ? -13.425 -3.817 -3.518 1.00 86.31 87 ILE A O 1
ATOM 667 N N . GLU A 1 88 ? -15.172 -4.152 -4.915 1.00 84.00 88 GLU A N 1
ATOM 668 C CA . GLU A 1 88 ? -16.241 -3.847 -3.969 1.00 84.00 88 GLU A CA 1
ATOM 669 C C . GLU A 1 88 ? -16.555 -5.066 -3.079 1.00 84.00 88 GLU A C 1
ATOM 671 O O . GLU A 1 88 ? -16.558 -6.204 -3.567 1.00 84.00 88 GLU A O 1
ATOM 676 N N . PRO A 1 89 ? -16.875 -4.860 -1.789 1.00 79.06 89 PRO A N 1
ATOM 677 C CA . PRO A 1 89 ? -17.259 -5.950 -0.899 1.00 79.06 89 PRO A CA 1
ATOM 678 C C . PRO A 1 89 ? -18.547 -6.627 -1.383 1.00 79.06 89 PRO A C 1
ATOM 680 O O . PRO A 1 89 ? -19.512 -5.966 -1.765 1.00 79.06 89 PRO A O 1
ATOM 683 N N . GLY A 1 90 ? -18.578 -7.960 -1.365 1.00 68.75 90 GLY A N 1
ATOM 684 C CA . GLY A 1 90 ? -19.750 -8.746 -1.776 1.00 68.75 90 GLY A CA 1
ATOM 685 C C . GLY A 1 90 ? -19.952 -8.881 -3.291 1.00 68.75 90 GLY A C 1
ATOM 686 O O . GLY A 1 90 ? -20.765 -9.702 -3.720 1.00 68.75 90 GLY A O 1
ATOM 687 N N . ARG A 1 91 ? -19.179 -8.166 -4.119 1.00 67.38 91 ARG A N 1
ATOM 688 C CA . ARG A 1 91 ? -19.091 -8.455 -5.552 1.00 67.38 91 ARG A CA 1
ATOM 689 C C . ARG A 1 91 ? -18.115 -9.610 -5.731 1.00 67.38 91 ARG A C 1
ATOM 691 O O . ARG A 1 91 ? -16.902 -9.433 -5.656 1.00 67.38 91 ARG A O 1
ATOM 698 N N . ALA A 1 92 ? -18.648 -10.818 -5.920 1.00 54.38 92 ALA A N 1
ATOM 699 C CA . ALA A 1 92 ? -17.825 -11.967 -6.270 1.00 54.38 92 ALA A CA 1
ATOM 700 C C . ALA A 1 92 ? -16.965 -11.596 -7.488 1.00 54.38 92 ALA A C 1
ATOM 702 O O . ALA A 1 92 ? -17.486 -11.056 -8.467 1.00 54.38 92 ALA A O 1
ATOM 703 N N . ALA A 1 93 ? -15.665 -11.897 -7.426 1.00 55.44 93 ALA A N 1
ATOM 704 C CA . ALA A 1 93 ? -14.702 -11.747 -8.520 1.00 55.44 93 ALA A CA 1
ATOM 705 C C . ALA A 1 93 ? -14.990 -12.752 -9.661 1.00 55.44 93 ALA A C 1
ATOM 707 O O . ALA A 1 93 ? -14.101 -13.427 -10.169 1.00 55.44 93 ALA A O 1
ATOM 708 N N . ALA A 1 94 ? -16.266 -12.927 -10.005 1.00 46.44 94 ALA A N 1
ATOM 709 C CA . ALA A 1 94 ? -16.797 -14.047 -10.761 1.00 46.44 94 ALA A CA 1
ATOM 710 C C . ALA A 1 94 ? -16.570 -13.924 -12.270 1.00 46.44 94 ALA A C 1
ATOM 712 O O . ALA A 1 94 ? -16.980 -14.809 -13.011 1.00 46.44 94 ALA A O 1
ATOM 713 N N . SER A 1 95 ? -15.909 -12.875 -12.756 1.00 44.72 95 SER A N 1
ATOM 714 C CA . SER A 1 95 ? -15.441 -12.809 -14.141 1.00 44.72 95 SER A CA 1
ATOM 715 C C . SER A 1 95 ? -14.302 -11.803 -14.251 1.00 44.72 95 SER A C 1
ATOM 717 O O . SER A 1 95 ? -14.540 -10.596 -14.172 1.00 44.72 95 SER A O 1
ATOM 719 N N . ALA A 1 96 ? -13.087 -12.312 -14.474 1.00 48.03 96 ALA A N 1
ATOM 720 C CA . ALA A 1 96 ? -11.879 -11.541 -14.784 1.00 48.03 96 ALA A CA 1
ATOM 721 C C . ALA A 1 96 ? -12.044 -10.592 -15.997 1.00 48.03 96 ALA A C 1
ATOM 723 O O . ALA A 1 96 ? -11.231 -9.697 -16.182 1.00 48.03 96 ALA A O 1
ATOM 724 N N . ASP A 1 97 ? -13.125 -10.746 -16.770 1.00 45.25 97 ASP A N 1
ATOM 725 C CA . ASP A 1 97 ? -13.472 -9.917 -17.929 1.00 45.25 97 ASP A CA 1
ATOM 726 C C . ASP A 1 97 ? -14.339 -8.687 -17.604 1.00 45.25 97 ASP A C 1
ATOM 728 O O . ASP A 1 97 ? -14.588 -7.864 -18.483 1.00 45.25 97 ASP A O 1
ATOM 732 N N . SER A 1 98 ? -14.827 -8.537 -16.365 1.00 48.38 98 SER A N 1
ATOM 733 C CA . SER A 1 98 ? -15.715 -7.418 -15.989 1.00 48.38 98 SER A CA 1
ATOM 734 C C . SER A 1 98 ? -15.119 -6.437 -14.983 1.00 48.38 98 SER A C 1
ATOM 736 O O . SER A 1 98 ? -15.747 -5.411 -14.701 1.00 48.38 98 SER A O 1
ATOM 738 N N . THR A 1 99 ? -13.923 -6.714 -14.449 1.00 61.78 99 THR A N 1
ATOM 739 C CA . THR A 1 99 ? -13.250 -5.753 -13.577 1.00 61.78 99 THR A CA 1
ATOM 740 C C . THR A 1 99 ? -12.372 -4.811 -14.383 1.00 61.78 99 THR A C 1
ATOM 742 O O . THR A 1 99 ? -11.332 -5.164 -14.939 1.00 61.78 99 THR A O 1
ATOM 745 N N . GLN A 1 100 ? -12.855 -3.576 -14.472 1.00 76.88 100 GLN A N 1
ATOM 746 C CA . GLN A 1 100 ? -12.216 -2.494 -15.195 1.00 76.88 100 GLN A CA 1
ATOM 747 C C . GLN A 1 100 ? -10.890 -2.145 -14.517 1.00 76.88 100 GLN A C 1
ATOM 749 O O . GLN A 1 100 ? -10.874 -1.655 -13.387 1.00 76.88 100 GLN A O 1
ATOM 754 N N . HIS A 1 101 ? -9.793 -2.415 -15.219 1.00 85.69 101 HIS A N 1
ATOM 755 C CA . HIS A 1 101 ? -8.479 -1.920 -14.844 1.00 85.69 101 HIS A CA 1
ATOM 756 C C . HIS A 1 101 ? -8.457 -0.401 -15.020 1.00 85.69 101 HIS A C 1
ATOM 758 O O . HIS A 1 101 ? -8.919 0.110 -16.042 1.00 85.69 101 HIS A O 1
ATOM 764 N N . ILE A 1 102 ? -7.922 0.301 -14.029 1.00 89.31 102 ILE A N 1
ATOM 765 C CA . ILE A 1 102 ? -7.885 1.763 -13.972 1.00 89.31 102 ILE A CA 1
ATOM 766 C C . ILE A 1 102 ? -6.445 2.260 -13.861 1.00 89.31 102 ILE A C 1
ATOM 768 O O . ILE A 1 102 ? -5.547 1.532 -13.418 1.00 89.31 102 ILE A O 1
ATOM 772 N N . ASP A 1 103 ? -6.212 3.492 -14.300 1.00 91.12 103 ASP A N 1
ATOM 773 C CA . ASP A 1 103 ? -4.924 4.163 -14.144 1.00 91.12 103 ASP A CA 1
ATOM 774 C C . ASP A 1 103 ? -4.811 4.855 -12.773 1.00 91.12 103 ASP A C 1
ATOM 776 O O . ASP A 1 103 ? -5.688 4.749 -11.912 1.00 91.12 103 ASP A O 1
ATOM 780 N N . ALA A 1 104 ? -3.681 5.522 -12.535 1.00 90.75 104 ALA A N 1
ATOM 781 C CA . ALA A 1 104 ? -3.416 6.196 -11.267 1.00 90.75 104 ALA A CA 1
ATOM 782 C C . ALA A 1 104 ? -4.347 7.397 -11.019 1.00 90.75 104 ALA A C 1
ATOM 784 O O . ALA A 1 104 ? -4.692 7.668 -9.868 1.00 90.75 104 ALA A O 1
ATOM 785 N N . GLU A 1 105 ? -4.735 8.123 -12.071 1.00 91.50 105 GLU A N 1
ATOM 786 C CA . GLU A 1 105 ? -5.576 9.320 -11.961 1.00 91.50 105 GLU A CA 1
ATOM 787 C C . GLU A 1 105 ? -7.014 8.927 -11.612 1.00 91.50 105 GLU A C 1
ATOM 789 O O . GLU A 1 105 ? -7.605 9.458 -10.666 1.00 91.50 105 GLU A O 1
ATOM 794 N N . GLU A 1 106 ? -7.544 7.918 -12.299 1.00 90.88 106 GLU A N 1
ATOM 795 C CA . GLU A 1 106 ? -8.852 7.350 -12.009 1.00 90.88 106 GLU A CA 1
ATOM 796 C C . GLU A 1 106 ? -8.885 6.666 -10.634 1.00 90.88 106 GLU A C 1
ATOM 798 O O . GLU A 1 106 ? -9.860 6.825 -9.893 1.00 90.88 106 GLU A O 1
ATOM 803 N N . LEU A 1 107 ? -7.817 5.957 -10.245 1.00 92.56 107 LEU A N 1
ATOM 804 C CA . LEU A 1 107 ? -7.701 5.395 -8.897 1.00 92.56 107 LEU A CA 1
ATOM 805 C C . LEU A 1 107 ? -7.792 6.491 -7.829 1.00 92.56 107 LEU A C 1
ATOM 807 O O . LEU A 1 107 ? -8.545 6.329 -6.868 1.00 92.56 107 LEU A O 1
ATOM 811 N N . ALA A 1 108 ? -7.079 7.607 -8.000 1.00 93.06 108 ALA A N 1
ATOM 812 C CA . ALA A 1 108 ? -7.116 8.717 -7.051 1.00 93.06 108 ALA A CA 1
ATOM 813 C C . ALA A 1 108 ? -8.537 9.290 -6.907 1.00 93.06 108 ALA A C 1
ATOM 815 O O . ALA A 1 108 ? -9.033 9.447 -5.791 1.00 93.06 108 ALA A O 1
ATOM 816 N N . ALA A 1 109 ? -9.231 9.513 -8.027 1.00 93.12 109 ALA A N 1
ATOM 817 C CA . ALA A 1 109 ? -10.611 9.995 -8.021 1.00 93.12 109 ALA A CA 1
ATOM 818 C C . ALA A 1 109 ? -11.572 9.018 -7.314 1.00 93.12 109 ALA A C 1
ATOM 820 O O . ALA A 1 109 ? -12.419 9.435 -6.519 1.00 93.12 109 ALA A O 1
ATOM 821 N N . ARG A 1 110 ? -11.437 7.707 -7.559 1.00 92.19 110 ARG A N 1
ATOM 822 C CA . ARG A 1 110 ? -12.276 6.685 -6.908 1.00 92.19 110 ARG A CA 1
ATOM 823 C C . ARG A 1 110 ? -12.000 6.574 -5.407 1.00 92.19 110 ARG A C 1
ATOM 825 O O . ARG A 1 110 ? -12.945 6.411 -4.634 1.00 92.19 110 ARG A O 1
ATOM 832 N N . LEU A 1 111 ? -10.740 6.677 -4.985 1.00 92.88 111 LEU A N 1
ATOM 833 C CA . LEU A 1 111 ? -10.360 6.668 -3.569 1.00 92.88 111 LEU A CA 1
ATOM 834 C C . LEU A 1 111 ? -10.932 7.880 -2.821 1.00 92.88 111 LEU A C 1
ATOM 836 O O . LEU A 1 111 ? -11.456 7.712 -1.720 1.00 92.88 111 LEU A O 1
ATOM 840 N N . GLU A 1 112 ? -10.932 9.064 -3.438 1.00 92.62 112 GLU A N 1
ATOM 841 C CA . GLU A 1 112 ? -11.576 10.251 -2.864 1.00 92.62 112 GLU A CA 1
ATOM 842 C C . GLU A 1 112 ? -13.087 10.070 -2.694 1.00 92.62 112 GLU A C 1
ATOM 844 O O . GLU A 1 112 ? -13.620 10.338 -1.618 1.00 92.62 112 GLU A O 1
ATOM 849 N N . LEU A 1 113 ? -13.779 9.515 -3.695 1.00 91.69 113 LEU A N 1
ATOM 850 C CA . LEU A 1 113 ? -15.211 9.217 -3.577 1.00 91.69 113 LEU A CA 1
ATOM 851 C C . LEU A 1 113 ? -15.514 8.219 -2.451 1.00 91.69 113 LEU A C 1
ATOM 853 O O . LEU A 1 113 ? -16.516 8.356 -1.746 1.00 91.69 113 LEU A O 1
ATOM 857 N N . LEU A 1 114 ? -14.666 7.203 -2.271 1.00 91.25 114 LEU A N 1
ATOM 858 C CA . LEU A 1 114 ? -14.814 6.253 -1.168 1.00 91.25 114 LEU A CA 1
ATOM 859 C C . LEU A 1 114 ? -14.617 6.923 0.193 1.00 91.25 114 LEU A C 1
ATOM 861 O O . LEU A 1 114 ? -15.384 6.658 1.124 1.00 91.25 114 LEU A O 1
ATOM 865 N N . ARG A 1 115 ? -13.629 7.813 0.296 1.00 90.81 115 ARG A N 1
ATOM 866 C CA . ARG A 1 115 ? -13.360 8.595 1.502 1.00 90.81 115 ARG A CA 1
ATOM 867 C C . ARG A 1 115 ? -14.521 9.529 1.843 1.00 90.81 115 ARG A C 1
ATOM 869 O O . ARG A 1 115 ? -14.949 9.560 2.994 1.00 90.81 115 ARG A O 1
ATOM 876 N N . GLU A 1 116 ? -15.062 10.255 0.865 1.00 92.19 116 GLU A N 1
ATOM 877 C CA . GLU A 1 116 ? -16.219 11.148 1.050 1.00 92.19 116 GLU A CA 1
ATOM 878 C C . GLU A 1 116 ? -17.453 10.399 1.559 1.00 92.19 116 GLU A C 1
ATOM 880 O O . GLU A 1 116 ? -18.192 10.900 2.406 1.00 92.19 116 GLU A O 1
ATOM 885 N N . ARG A 1 117 ? -17.640 9.162 1.092 1.00 91.44 117 ARG A N 1
ATOM 886 C CA . ARG A 1 117 ? -18.704 8.259 1.550 1.00 91.44 117 ARG A CA 1
ATOM 887 C C . ARG A 1 117 ? -18.400 7.574 2.886 1.00 91.44 117 ARG A C 1
ATOM 889 O O . ARG A 1 117 ? -19.186 6.736 3.317 1.00 91.44 117 ARG A O 1
ATOM 896 N N . GLN A 1 118 ? -17.290 7.928 3.536 1.00 88.06 118 GLN A N 1
ATOM 897 C CA . GLN A 1 118 ? -16.853 7.396 4.829 1.00 88.06 118 GLN A CA 1
ATOM 898 C C . GLN A 1 118 ? -16.666 5.870 4.832 1.00 88.06 118 GLN A C 1
ATOM 900 O O . GLN A 1 118 ? -16.836 5.215 5.862 1.00 88.06 118 GLN A O 1
ATOM 905 N N . PHE A 1 119 ? -16.298 5.285 3.688 1.00 88.88 119 PHE A N 1
ATOM 906 C CA . PHE A 1 119 ? -15.941 3.870 3.642 1.00 88.88 119 PHE A CA 1
ATOM 907 C C . PHE A 1 119 ? -14.598 3.609 4.347 1.00 88.88 119 PHE A C 1
ATOM 909 O O . PHE A 1 119 ? -13.723 4.483 4.387 1.00 88.88 119 PHE A O 1
ATOM 916 N N . PRO A 1 120 ? -14.403 2.397 4.903 1.00 87.62 120 PRO A N 1
ATOM 917 C CA . PRO A 1 120 ? -13.128 2.016 5.493 1.00 87.62 120 PRO A CA 1
ATOM 918 C C . PRO A 1 120 ? -12.017 1.974 4.437 1.00 87.62 120 PRO A C 1
ATOM 920 O O . PRO A 1 120 ? -12.267 1.739 3.252 1.00 87.62 120 PRO A O 1
ATOM 923 N N . LYS A 1 121 ? -10.777 2.166 4.901 1.00 89.50 121 LYS A N 1
ATOM 924 C CA . LYS A 1 121 ? -9.561 2.112 4.082 1.00 89.50 121 LYS A CA 1
ATOM 925 C C . LYS A 1 121 ? -9.499 0.787 3.304 1.00 89.50 121 LYS A C 1
ATOM 927 O O . LYS A 1 121 ? -9.549 -0.267 3.946 1.00 89.50 121 LYS A O 1
ATOM 932 N N . PRO A 1 122 ? -9.376 0.813 1.963 1.00 90.94 122 PRO A N 1
ATOM 933 C CA . PRO A 1 122 ? -9.241 -0.407 1.179 1.00 90.94 122 PRO A CA 1
ATOM 934 C C . PRO A 1 122 ? -7.989 -1.202 1.565 1.00 90.94 122 PRO A C 1
ATOM 936 O O . PRO A 1 122 ? -6.939 -0.628 1.861 1.00 90.94 122 PRO A O 1
ATOM 939 N N . LEU A 1 123 ? -8.081 -2.531 1.527 1.00 90.88 123 LEU A N 1
ATOM 940 C CA . LEU A 1 123 ? -6.937 -3.413 1.750 1.00 90.88 123 LEU A CA 1
ATOM 941 C C . LEU A 1 123 ? -6.092 -3.517 0.480 1.00 90.88 123 LEU A C 1
ATOM 943 O O . LEU A 1 123 ? -6.609 -3.855 -0.585 1.00 90.88 123 LEU A O 1
ATOM 947 N N . LEU A 1 124 ? -4.788 -3.266 0.595 1.00 90.38 124 LEU A N 1
ATOM 948 C CA . LEU A 1 124 ? -3.851 -3.419 -0.514 1.00 90.38 124 LEU A CA 1
ATOM 949 C C . LEU A 1 124 ? -3.493 -4.898 -0.713 1.00 90.38 124 LEU A C 1
ATOM 951 O O . LEU A 1 124 ? -3.012 -5.557 0.208 1.00 90.38 124 LEU A O 1
ATOM 955 N N . ALA A 1 125 ? -3.691 -5.403 -1.926 1.00 89.00 125 ALA A N 1
ATOM 956 C CA . ALA A 1 125 ? -3.414 -6.784 -2.299 1.00 89.00 125 ALA A CA 1
ATOM 957 C C . ALA A 1 125 ? -2.595 -6.840 -3.599 1.00 89.00 125 ALA A C 1
ATOM 959 O O . ALA A 1 125 ? -3.158 -6.856 -4.696 1.00 89.00 125 ALA A O 1
ATOM 960 N N . PRO A 1 126 ? -1.257 -6.843 -3.503 1.00 87.75 126 PRO A N 1
ATOM 961 C CA . PRO A 1 126 ? -0.410 -6.938 -4.681 1.00 87.75 126 PRO A CA 1
ATOM 962 C C . PRO A 1 126 ? -0.496 -8.333 -5.311 1.00 87.75 126 PRO A C 1
ATOM 964 O O . PRO A 1 126 ? -0.522 -9.348 -4.612 1.00 87.75 126 PRO A O 1
ATOM 967 N N . HIS A 1 127 ? -0.508 -8.386 -6.641 1.00 86.56 127 HIS A N 1
ATOM 968 C CA . HIS A 1 127 ? -0.325 -9.628 -7.380 1.00 86.56 127 HIS A CA 1
ATOM 969 C C . HIS A 1 127 ? 1.153 -10.049 -7.364 1.00 86.56 127 HIS A C 1
ATOM 971 O O . HIS A 1 127 ? 2.061 -9.245 -7.160 1.00 86.56 127 HIS A O 1
ATOM 977 N N . ARG A 1 128 ? 1.422 -11.327 -7.648 1.00 83.94 128 ARG A N 1
ATOM 978 C CA . ARG A 1 128 ? 2.796 -11.854 -7.736 1.00 83.94 128 ARG A CA 1
ATOM 979 C C . ARG A 1 128 ? 3.664 -11.122 -8.771 1.00 83.94 128 ARG A C 1
ATOM 981 O O . ARG A 1 128 ? 4.878 -11.060 -8.612 1.00 83.94 128 ARG A O 1
ATOM 988 N N . ASP A 1 129 ? 3.036 -10.583 -9.810 1.00 82.25 129 ASP A N 1
ATOM 989 C CA . ASP A 1 129 ? 3.707 -10.015 -10.983 1.00 82.25 129 ASP A CA 1
ATOM 990 C C . ASP A 1 129 ? 3.627 -8.480 -11.030 1.00 82.25 129 ASP A C 1
ATOM 992 O O . ASP A 1 129 ? 3.944 -7.870 -12.053 1.00 82.25 129 ASP A O 1
ATOM 996 N N . SER A 1 130 ? 3.180 -7.840 -9.944 1.00 86.81 130 SER A N 1
ATOM 997 C CA . SER A 1 130 ? 3.098 -6.381 -9.848 1.00 86.81 130 SER A CA 1
ATOM 998 C C . SER A 1 130 ? 4.487 -5.750 -9.880 1.00 86.81 130 SER A C 1
ATOM 1000 O O . SER A 1 130 ? 5.439 -6.264 -9.288 1.00 86.81 130 SER A O 1
ATOM 1002 N N . ARG A 1 131 ? 4.613 -4.588 -10.529 1.00 89.50 131 ARG A N 1
ATOM 1003 C CA . ARG A 1 131 ? 5.860 -3.817 -10.492 1.00 89.50 131 ARG A CA 1
ATOM 1004 C C . ARG A 1 131 ? 5.933 -3.036 -9.182 1.00 89.50 131 ARG A C 1
ATOM 1006 O O . ARG A 1 131 ? 4.931 -2.502 -8.711 1.00 89.50 131 ARG A O 1
ATOM 1013 N N . SER A 1 132 ? 7.136 -2.917 -8.620 1.00 90.25 132 SER A N 1
ATOM 1014 C CA . SER A 1 132 ? 7.357 -2.147 -7.387 1.00 90.25 132 SER A CA 1
ATOM 1015 C C . SER A 1 132 ? 6.958 -0.676 -7.532 1.00 90.25 132 SER A C 1
ATOM 1017 O O . SER A 1 132 ? 6.514 -0.070 -6.567 1.00 90.25 132 SER A O 1
ATOM 1019 N N . GLU A 1 133 ? 7.101 -0.112 -8.734 1.00 92.00 133 GLU A N 1
ATOM 1020 C CA . GLU A 1 133 ? 6.670 1.251 -9.065 1.00 92.00 133 GLU A CA 1
ATOM 1021 C C . GLU A 1 133 ? 5.159 1.427 -8.867 1.00 92.00 133 GLU A C 1
ATOM 1023 O O . GLU A 1 133 ? 4.744 2.281 -8.089 1.00 92.00 133 GLU A O 1
ATOM 1028 N N . ASP A 1 134 ? 4.350 0.560 -9.478 1.00 90.75 134 ASP A N 1
ATOM 1029 C CA . ASP A 1 134 ? 2.886 0.595 -9.370 1.00 90.75 134 ASP A CA 1
ATOM 1030 C C . ASP A 1 134 ? 2.427 0.402 -7.923 1.00 90.75 134 ASP A C 1
ATOM 1032 O O . ASP A 1 134 ? 1.523 1.085 -7.445 1.00 90.75 134 ASP A O 1
ATOM 1036 N N . LEU A 1 135 ? 3.095 -0.489 -7.186 1.00 92.25 135 LEU A N 1
ATOM 1037 C CA . LEU A 1 135 ? 2.815 -0.708 -5.770 1.00 92.25 135 LEU A CA 1
ATOM 1038 C C . LEU A 1 135 ? 3.068 0.555 -4.939 1.00 92.25 135 LEU A C 1
ATOM 1040 O O . LEU A 1 135 ? 2.235 0.916 -4.112 1.00 92.25 135 LEU A O 1
ATOM 1044 N N . LEU A 1 136 ? 4.194 1.239 -5.159 1.00 92.44 136 LEU A N 1
ATOM 1045 C CA . LEU A 1 136 ? 4.508 2.481 -4.449 1.00 92.44 136 LEU A CA 1
ATOM 1046 C C . LEU A 1 136 ? 3.527 3.603 -4.804 1.00 92.44 136 LEU A C 1
ATOM 1048 O O . LEU A 1 136 ? 3.145 4.369 -3.919 1.00 92.44 136 LEU A O 1
ATOM 1052 N N . VAL A 1 137 ? 3.081 3.674 -6.061 1.00 93.19 137 VAL A N 1
ATOM 1053 C CA . VAL A 1 137 ? 2.027 4.607 -6.485 1.00 93.19 137 VAL A CA 1
ATOM 1054 C C . VAL A 1 137 ? 0.714 4.305 -5.757 1.00 93.19 137 VAL A C 1
ATOM 1056 O O . VAL A 1 137 ? 0.137 5.212 -5.158 1.00 93.19 137 VAL A O 1
ATOM 1059 N N . ALA A 1 138 ? 0.276 3.042 -5.730 1.00 92.75 138 ALA A N 1
ATOM 1060 C CA . ALA A 1 138 ? -0.938 2.626 -5.025 1.00 92.75 138 ALA A CA 1
ATOM 1061 C C . ALA A 1 138 ? -0.885 2.965 -3.529 1.00 92.75 138 ALA A C 1
ATOM 1063 O O . ALA A 1 138 ? -1.838 3.532 -2.998 1.00 92.75 138 ALA A O 1
ATOM 1064 N N . VAL A 1 139 ? 0.235 2.666 -2.860 1.00 92.62 139 VAL A N 1
ATOM 1065 C CA . VAL A 1 139 ? 0.447 3.016 -1.446 1.00 92.62 139 VAL A CA 1
ATOM 1066 C C . VAL A 1 139 ? 0.381 4.529 -1.252 1.00 92.62 139 VAL A C 1
ATOM 1068 O O . VAL A 1 139 ? -0.323 4.993 -0.361 1.00 92.62 139 VAL A O 1
ATOM 1071 N N . GLY A 1 140 ? 1.071 5.305 -2.092 1.00 90.62 140 GLY A N 1
ATOM 1072 C CA . GLY A 1 140 ? 1.086 6.764 -1.993 1.00 90.62 140 GLY A CA 1
ATOM 1073 C C . GLY A 1 140 ? -0.308 7.381 -2.113 1.00 90.62 140 GLY A C 1
ATOM 1074 O O . GLY A 1 140 ? -0.677 8.215 -1.287 1.00 90.62 140 GLY A O 1
ATOM 1075 N N . LEU A 1 141 ? -1.101 6.932 -3.090 1.00 93.44 141 LEU A N 1
ATOM 1076 C CA . LEU A 1 141 ? -2.480 7.392 -3.277 1.00 93.44 141 LEU A CA 1
ATOM 1077 C C . LEU A 1 141 ? -3.365 7.011 -2.086 1.00 93.44 141 LEU A C 1
ATOM 1079 O O . LEU A 1 141 ? -4.078 7.850 -1.537 1.00 93.44 141 LEU A O 1
ATOM 1083 N N . LEU A 1 142 ? -3.265 5.765 -1.638 1.00 91.88 142 LEU A N 1
ATOM 1084 C CA . LEU A 1 142 ? -4.085 5.233 -0.560 1.00 91.88 142 LEU A CA 1
ATOM 1085 C C . LEU A 1 142 ? -3.775 5.900 0.792 1.00 91.88 142 LEU A C 1
ATOM 1087 O O . LEU A 1 142 ? -4.699 6.228 1.536 1.00 91.88 142 LEU A O 1
ATOM 1091 N N . GLU A 1 143 ? -2.502 6.174 1.090 1.00 90.56 143 GLU A N 1
ATOM 1092 C CA . GLU A 1 143 ? -2.116 6.965 2.264 1.00 90.56 143 GLU A CA 1
ATOM 1093 C C . GLU A 1 143 ? -2.535 8.431 2.138 1.00 90.56 143 GLU A C 1
ATOM 1095 O O . GLU A 1 143 ? -2.938 9.020 3.135 1.00 90.56 143 GLU A O 1
ATOM 1100 N N . SER A 1 144 ? -2.480 9.026 0.940 1.00 89.31 144 SER A N 1
ATOM 1101 C CA . SER A 1 144 ? -2.884 10.425 0.743 1.00 89.31 144 SER A CA 1
ATOM 1102 C C . SER A 1 144 ? -4.374 10.662 1.004 1.00 89.31 144 SER A C 1
ATOM 1104 O O . SER A 1 144 ? -4.719 11.669 1.619 1.00 89.31 144 SER A O 1
ATOM 1106 N N . SER A 1 145 ? -5.238 9.713 0.633 1.00 89.75 145 SER A N 1
ATOM 1107 C CA . SER A 1 145 ? -6.680 9.812 0.883 1.00 89.75 145 SER A CA 1
ATOM 1108 C C . SE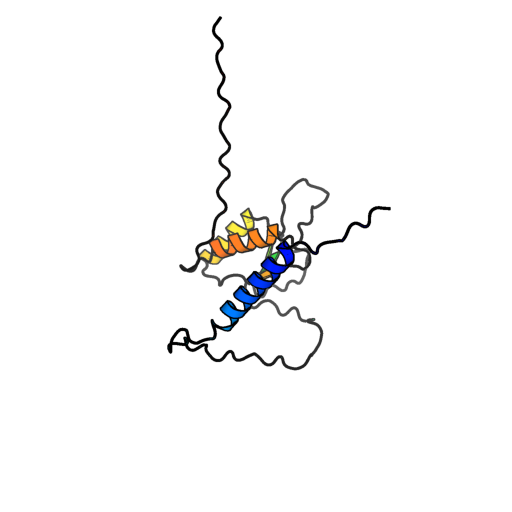R A 1 145 ? -7.057 9.419 2.319 1.00 89.75 145 SER A C 1
ATOM 1110 O O . SER A 1 145 ? -7.953 10.018 2.902 1.00 89.75 145 SER A O 1
ATOM 1112 N N . TRP A 1 146 ? -6.373 8.457 2.949 1.00 87.56 146 TRP A N 1
ATOM 1113 C CA . TRP A 1 146 ? -6.706 7.999 4.313 1.00 87.56 146 TRP A CA 1
ATOM 1114 C C . TRP A 1 146 ? -5.801 8.556 5.414 1.00 87.56 146 TRP A C 1
ATOM 1116 O O . TRP A 1 146 ? -5.690 7.928 6.470 1.00 87.56 146 TRP A O 1
ATOM 1126 N N . GLN A 1 147 ? -5.176 9.722 5.211 1.00 78.44 147 GLN A N 1
ATOM 1127 C CA . GLN A 1 147 ? -4.334 10.347 6.234 1.00 78.44 147 GLN A CA 1
ATOM 1128 C C . GLN A 1 147 ? -5.083 10.453 7.567 1.00 78.44 147 GLN A C 1
ATOM 1130 O O . GLN A 1 147 ? -5.924 11.319 7.790 1.00 78.44 147 GLN A O 1
ATOM 1135 N N . THR A 1 148 ? -4.732 9.556 8.482 1.00 56.25 148 THR A N 1
ATOM 1136 C CA . THR A 1 148 ? -4.847 9.811 9.911 1.00 56.25 148 THR A CA 1
ATOM 1137 C C . THR A 1 148 ? -3.711 10.783 10.229 1.00 56.25 148 THR A C 1
ATOM 1139 O O . THR A 1 148 ? -2.644 10.659 9.630 1.00 56.25 148 THR A O 1
ATOM 1142 N N . GLU A 1 149 ? -3.906 11.748 11.129 1.00 52.69 149 GLU A N 1
ATOM 1143 C CA . GLU A 1 149 ? -3.005 12.886 11.431 1.00 52.69 149 GLU A CA 1
ATOM 1144 C C . GLU A 1 149 ? -1.548 12.535 11.851 1.00 52.69 149 GLU A C 1
ATOM 1146 O O . GLU A 1 149 ? -0.825 13.369 12.392 1.00 52.69 149 GLU A O 1
ATOM 1151 N N . ARG A 1 150 ? -1.075 11.301 11.645 1.00 51.06 150 ARG A N 1
ATOM 1152 C CA . ARG A 1 150 ? 0.174 10.752 12.177 1.00 51.06 150 ARG A CA 1
ATOM 1153 C C . ARG A 1 150 ? 1.065 10.037 11.158 1.00 51.06 150 ARG A C 1
ATOM 1155 O O . ARG A 1 150 ? 1.715 9.064 11.519 1.00 51.06 150 ARG A O 1
ATOM 1162 N N . THR A 1 151 ? 1.212 10.543 9.937 1.00 47.28 151 THR A N 1
ATOM 1163 C CA . THR A 1 151 ? 2.357 10.119 9.107 1.00 47.28 151 THR A CA 1
ATOM 1164 C C . THR A 1 151 ? 2.852 11.218 8.177 1.00 47.28 151 THR A C 1
ATOM 1166 O O . THR A 1 151 ? 2.139 11.693 7.301 1.00 47.28 151 THR A O 1
ATOM 1169 N N . VAL A 1 152 ? 4.120 11.591 8.359 1.00 47.91 152 VAL A N 1
ATOM 1170 C CA . VAL A 1 152 ? 4.881 12.453 7.450 1.00 47.91 152 VAL A CA 1
ATOM 1171 C C . VAL A 1 152 ? 5.414 11.574 6.320 1.00 47.91 152 VAL A C 1
ATOM 1173 O O . VAL A 1 152 ? 6.363 10.817 6.516 1.00 47.91 152 VAL A O 1
ATOM 1176 N N . ALA A 1 153 ? 4.805 11.654 5.139 1.00 43.94 153 ALA A N 1
ATOM 1177 C CA . ALA A 1 153 ? 5.372 11.063 3.933 1.00 43.94 153 ALA A CA 1
ATOM 1178 C C . ALA A 1 153 ? 6.440 12.005 3.352 1.00 43.94 153 ALA A C 1
ATOM 1180 O O . ALA A 1 153 ? 6.182 13.188 3.119 1.00 43.94 153 ALA A O 1
ATOM 1181 N N . VAL A 1 154 ? 7.647 11.489 3.100 1.00 45.03 154 VAL A N 1
ATOM 1182 C CA . VAL A 1 154 ? 8.686 12.226 2.368 1.00 45.03 154 VAL A CA 1
ATOM 1183 C C . VAL A 1 154 ? 8.317 12.216 0.888 1.00 45.03 154 VAL A C 1
ATOM 1185 O O . VAL A 1 154 ? 8.521 11.227 0.187 1.00 45.03 154 VAL A O 1
ATOM 1188 N N . VAL A 1 155 ? 7.752 13.324 0.415 1.00 61.66 155 VAL A N 1
ATOM 1189 C CA . VAL A 1 155 ? 7.461 13.531 -1.006 1.00 61.66 155 VAL A CA 1
ATOM 1190 C C . VAL A 1 155 ? 8.779 13.813 -1.740 1.00 61.66 155 VAL A C 1
ATOM 1192 O O . VAL A 1 155 ? 9.487 14.754 -1.366 1.00 61.66 155 VAL A O 1
ATOM 1195 N N . PRO A 1 156 ? 9.147 13.043 -2.781 1.00 44.38 156 PRO A N 1
ATOM 1196 C CA . PRO A 1 156 ? 10.315 13.357 -3.591 1.00 44.38 156 PRO A CA 1
ATOM 1197 C C . PRO A 1 156 ? 10.114 14.710 -4.280 1.00 44.38 156 PRO A C 1
ATOM 1199 O O . PRO A 1 156 ? 9.094 14.960 -4.924 1.00 44.38 156 PRO A O 1
ATOM 1202 N N . ALA A 1 157 ? 11.092 15.602 -4.122 1.00 60.41 157 ALA A N 1
ATOM 1203 C CA . ALA A 1 157 ? 11.007 16.963 -4.629 1.00 60.41 157 ALA A CA 1
ATOM 1204 C C . ALA A 1 157 ? 10.751 16.985 -6.146 1.00 60.41 157 ALA A C 1
ATOM 1206 O O . ALA A 1 157 ? 11.441 16.323 -6.928 1.00 60.41 157 ALA A O 1
ATOM 1207 N N . LYS A 1 158 ? 9.773 17.801 -6.560 1.00 57.78 158 LYS A N 1
ATOM 1208 C CA . LYS A 1 158 ? 9.489 18.127 -7.962 1.00 57.78 158 LYS A CA 1
ATOM 1209 C C . LYS A 1 158 ? 10.789 18.595 -8.619 1.00 57.78 158 LYS A C 1
ATOM 1211 O O . LYS A 1 158 ? 11.353 19.606 -8.203 1.00 57.78 158 LYS A O 1
ATOM 1216 N N . ARG A 1 159 ? 11.279 17.863 -9.628 1.00 52.41 159 ARG A N 1
ATOM 1217 C CA . ARG A 1 159 ? 12.463 18.275 -10.396 1.00 52.41 159 ARG A CA 1
ATOM 1218 C C . ARG A 1 159 ? 12.183 19.642 -11.010 1.00 52.41 159 ARG A C 1
ATOM 1220 O O . ARG A 1 159 ? 11.394 19.762 -11.944 1.00 52.41 159 ARG A O 1
ATOM 1227 N N . VAL A 1 160 ? 12.825 20.670 -10.467 1.00 54.19 160 VAL A N 1
ATOM 1228 C CA . VAL A 1 160 ? 12.837 21.999 -11.066 1.00 54.19 160 VAL A CA 1
ATOM 1229 C C . VAL A 1 160 ? 13.672 21.886 -12.336 1.00 54.19 160 VAL A C 1
ATOM 1231 O O . VAL A 1 160 ? 14.876 21.640 -12.277 1.00 54.19 160 VAL A O 1
ATOM 1234 N N . SER A 1 161 ? 13.024 22.010 -13.492 1.00 53.03 161 SER A N 1
ATOM 1235 C CA . SER A 1 161 ? 13.708 22.155 -14.772 1.00 53.03 161 SER A CA 1
ATOM 1236 C C . SER A 1 161 ? 14.588 23.401 -14.703 1.00 53.03 161 SER A C 1
ATOM 1238 O O . SER A 1 161 ? 14.081 24.517 -14.575 1.00 53.03 161 SER A O 1
ATOM 1240 N N . SER A 1 162 ? 15.902 23.212 -14.761 1.00 54.28 162 SER A N 1
ATOM 1241 C CA . SER A 1 162 ? 16.877 24.287 -14.907 1.00 54.28 162 SER A CA 1
ATOM 1242 C C . SER A 1 162 ? 16.528 25.125 -16.140 1.00 54.28 162 SER A C 1
ATOM 1244 O O . SER A 1 162 ? 16.550 24.618 -17.263 1.00 54.28 162 SER A O 1
ATOM 1246 N N . GLY A 1 163 ? 16.172 26.390 -15.911 1.00 49.97 163 GLY A N 1
ATOM 1247 C CA . GLY A 1 163 ? 15.902 27.375 -16.955 1.00 49.97 163 GLY A CA 1
ATOM 1248 C C . GLY A 1 163 ? 17.126 27.668 -17.840 1.00 49.97 163 GLY A C 1
ATOM 1249 O O . GLY A 1 163 ? 18.251 27.294 -17.499 1.00 49.97 163 GLY A O 1
ATOM 1250 N N . PRO A 1 164 ? 16.910 28.309 -19.002 1.00 56.12 164 PRO A N 1
ATOM 1251 C CA . PRO A 1 164 ? 17.818 28.246 -20.143 1.00 56.12 164 PRO A CA 1
ATOM 1252 C C . PRO A 1 164 ? 19.119 29.044 -19.988 1.00 56.12 164 PRO A C 1
ATOM 1254 O O . PRO A 1 164 ? 19.220 30.040 -19.272 1.00 56.12 164 PRO A O 1
ATOM 1257 N N . ALA A 1 165 ? 20.115 28.567 -20.736 1.00 57.03 165 ALA A N 1
ATOM 1258 C CA . ALA A 1 165 ? 21.495 29.020 -20.775 1.00 57.03 165 ALA A CA 1
ATOM 1259 C C . ALA A 1 165 ? 21.664 30.518 -21.089 1.00 57.03 165 ALA A C 1
ATOM 1261 O O . ALA A 1 165 ? 21.131 31.062 -22.056 1.00 57.03 165 ALA A O 1
ATOM 1262 N N . ARG A 1 166 ? 22.520 31.150 -20.284 1.00 49.84 166 ARG A N 1
ATOM 1263 C CA . ARG A 1 166 ? 23.068 32.500 -20.437 1.00 49.84 166 ARG A CA 1
ATOM 1264 C C . ARG A 1 166 ? 23.767 32.656 -21.797 1.00 49.84 166 ARG A C 1
ATOM 1266 O O . ARG A 1 166 ? 24.887 32.181 -21.973 1.00 49.84 166 ARG A O 1
ATOM 1273 N N . GLN A 1 167 ? 23.146 33.364 -22.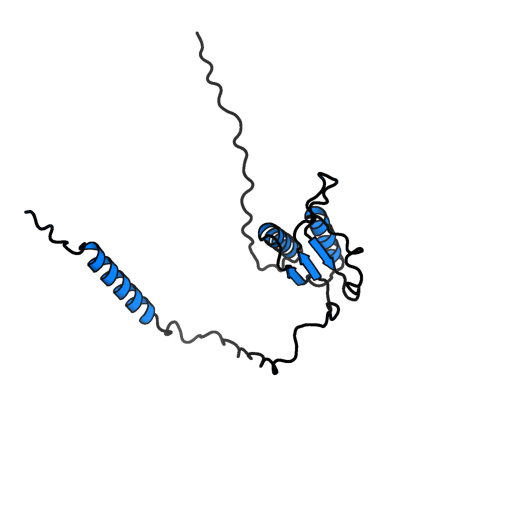743 1.00 57.41 167 GLN A N 1
ATOM 1274 C CA . GLN A 1 167 ? 23.828 33.812 -23.961 1.00 57.41 167 GLN A CA 1
ATOM 1275 C C . GLN A 1 167 ? 24.818 34.936 -23.630 1.00 57.41 167 GLN A C 1
ATOM 1277 O O . GLN A 1 167 ? 24.446 36.044 -23.243 1.00 57.41 167 GLN A O 1
ATOM 1282 N N . VAL A 1 168 ? 26.105 34.642 -23.802 1.00 59.25 168 VAL A N 1
ATOM 1283 C CA . VAL A 1 168 ? 27.197 35.615 -23.742 1.00 59.25 168 VAL A CA 1
ATOM 1284 C C . VAL A 1 168 ? 27.222 36.387 -25.063 1.00 59.25 168 VAL A C 1
ATOM 1286 O O . VAL A 1 168 ? 27.648 35.866 -26.092 1.00 59.25 168 VAL A O 1
ATOM 1289 N N . ARG A 1 169 ? 26.766 37.644 -25.045 1.00 57.66 169 ARG A N 1
ATOM 1290 C CA . ARG A 1 169 ? 26.967 38.589 -26.152 1.00 57.66 169 ARG A CA 1
ATOM 1291 C C . ARG A 1 169 ? 28.455 38.945 -26.250 1.00 57.66 169 ARG A C 1
ATOM 1293 O O . ARG A 1 169 ? 28.960 39.697 -25.422 1.00 57.66 169 ARG A O 1
ATOM 1300 N N . LYS A 1 170 ? 29.139 38.449 -27.285 1.00 55.53 170 LYS A N 1
ATOM 1301 C CA . LYS A 1 170 ? 30.387 39.051 -27.779 1.00 55.53 170 LYS A CA 1
ATOM 1302 C C . LYS A 1 170 ? 30.018 40.329 -28.537 1.00 55.53 170 LYS A C 1
ATOM 1304 O O . LYS A 1 170 ? 29.289 40.255 -29.523 1.00 55.53 170 LYS A O 1
ATOM 1309 N N . ARG A 1 171 ? 30.479 41.488 -28.063 1.00 59.72 171 ARG A N 1
ATOM 1310 C CA . ARG A 1 171 ? 30.528 42.715 -28.869 1.00 59.72 171 ARG A CA 1
ATOM 1311 C C . ARG A 1 171 ? 31.888 42.764 -29.564 1.00 59.72 171 ARG A C 1
ATOM 1313 O O . ARG A 1 171 ? 32.906 42.612 -28.893 1.00 59.72 171 ARG A O 1
ATOM 1320 N N . GLN A 1 172 ? 31.840 42.881 -30.889 1.00 62.91 172 GLN A N 1
ATOM 1321 C CA . GLN A 1 172 ? 32.921 43.404 -31.723 1.00 62.91 172 GLN A CA 1
ATOM 1322 C C . GLN A 1 172 ? 32.981 44.923 -31.571 1.00 62.91 172 GLN A C 1
ATOM 1324 O O . GLN A 1 172 ? 31.914 45.511 -31.262 1.00 62.91 172 GLN A O 1
#

Sequence (172 aa):
MLRHERSAPIWLFSFVDLAFLLLIAFTQIGPDMSPTAPDVGQIEIPRIASAAAPFSGSDPPSGWQLRVHRAVVAEASAIAHTPFELIEPGRAAASADSTQHIDAEELAARLELLRERQFPKPLLAPHRDSRSEDLLVAVGLLESSWQTERTVAVVPAKRVSSGPARQVRKRQ